Protein AF-W2VXA1-F1 (afdb_monomer_lite)

Foldseek 3Di:
DWDDDPNDTPDDDDDDDDDDPDDDDPVPDDDDPDDDDPDDPVVVVVVQVLAQECALPQALVSVLVSLLVSCVVCVPDQEHEEEHDFLVRHDVVSDDDELVSVCVRDVPGWYWYAYNVNPDIHIHPVVCVVVVPDPPDDDDD

Radius of gyration: 25.03 Å; chains: 1; bounding box: 56×33×70 Å

Organism: NCBI:txid1317063

InterPro domains:
  IPR011059 Metal-dependent hydrolase, composite domain superfamily [G3DSA:2.30.40.10] (7-33)
  IPR011059 Metal-dependent hydrolase, composite domain superfamily [SSF51338] (7-51)
  IPR013108 Amidohydrolase 3 [PF07969] (22-138)

pLDDT: mean 92.78, std 8.61, range [42.22, 98.75]

Secondary structure (DSSP, 8-state):
-EEEETTEEEEESSSPPPP-S-----TTPPP-PPP--SS--HHHHHHHTTSEE-TT--SHHHHHHHHHHHHHH-TT-SSEEEEEE-HHHH-TT-PPP-HHHHHTT-SSS-EEEEETTSS-EEE-HHHHHHHT--TTPPPP-

Sequence (141 aa):
MTTLLEGLIVSVGSGASPPADETEDLHGALVLPGLHDSHIHVAMLGESAEWLDLSGCTSYEEFAERLKKYDAQYPDKAWVVGIGWAQDELSSDARYPSRHDIDAVIRDRPVILHRACWHIAVVNTKALEIAGVDVNAKNHD

Structure (mmCIF, N/CA/C/O backbone):
data_AF-W2VXA1-F1
#
_entry.id   AF-W2VXA1-F1
#
loop_
_atom_site.group_PDB
_atom_site.id
_atom_site.type_symbol
_atom_site.label_atom_id
_atom_site.label_alt_id
_atom_site.label_comp_id
_atom_site.label_asym_id
_atom_site.label_entity_id
_atom_site.label_seq_id
_atom_site.pdbx_PDB_ins_code
_atom_site.Cartn_x
_atom_site.Cartn_y
_atom_site.Cartn_z
_atom_site.occupancy
_atom_site.B_iso_or_equiv
_atom_site.auth_seq_id
_atom_site.auth_comp_id
_atom_site.auth_asym_id
_atom_site.auth_atom_id
_atom_site.pdbx_PDB_model_num
ATOM 1 N N . MET A 1 1 ? -22.609 8.352 34.287 1.00 83.44 1 MET A N 1
ATOM 2 C CA . MET A 1 1 ? -23.246 7.076 33.914 1.00 83.44 1 MET A CA 1
ATOM 3 C C . MET A 1 1 ? -23.900 7.290 32.555 1.00 83.44 1 MET A C 1
ATOM 5 O O . MET A 1 1 ? -24.518 8.337 32.371 1.00 83.44 1 MET A O 1
ATOM 9 N N . THR A 1 2 ? -23.694 6.375 31.609 1.00 90.06 2 THR A N 1
ATOM 10 C CA . THR A 1 2 ? -24.262 6.423 30.253 1.00 90.06 2 THR A CA 1
ATOM 11 C C . THR A 1 2 ? -24.978 5.103 29.994 1.00 90.06 2 THR A C 1
ATOM 13 O O . THR A 1 2 ? -24.398 4.052 30.242 1.00 90.06 2 THR A O 1
ATOM 16 N N . THR A 1 3 ? -26.218 5.148 29.508 1.00 92.12 3 THR A N 1
ATOM 17 C CA . THR A 1 3 ? -26.996 3.944 29.165 1.00 92.12 3 THR A CA 1
ATOM 18 C C . THR A 1 3 ? -27.187 3.858 27.663 1.00 92.12 3 THR A C 1
ATOM 20 O O . THR A 1 3 ? -27.528 4.858 27.023 1.00 92.12 3 THR A O 1
ATOM 23 N N . LEU A 1 4 ? -26.998 2.657 27.125 1.00 92.38 4 LEU A N 1
ATOM 24 C CA . LEU A 1 4 ? -27.164 2.343 25.715 1.00 92.38 4 LEU A CA 1
ATOM 25 C C . LEU A 1 4 ? -28.359 1.407 25.528 1.00 92.38 4 LEU A C 1
ATOM 27 O O . LEU A 1 4 ? -28.558 0.493 26.324 1.00 92.38 4 LEU A O 1
ATOM 31 N N . LEU A 1 5 ? -29.128 1.623 24.466 1.00 93.38 5 LEU A N 1
ATOM 32 C CA . LEU A 1 5 ? -30.157 0.702 23.993 1.00 93.38 5 LEU A CA 1
ATOM 33 C C . LEU A 1 5 ? -30.076 0.653 22.469 1.00 93.38 5 LEU A C 1
ATOM 35 O O . LEU A 1 5 ? -30.146 1.696 21.824 1.00 93.38 5 LEU A O 1
ATOM 39 N N . GLU A 1 6 ? -29.872 -0.539 21.904 1.00 93.44 6 GLU A N 1
ATOM 40 C CA . GLU A 1 6 ? -29.778 -0.751 20.447 1.00 93.44 6 GLU A CA 1
ATOM 41 C C . GLU A 1 6 ? -28.766 0.184 19.747 1.00 93.44 6 GLU 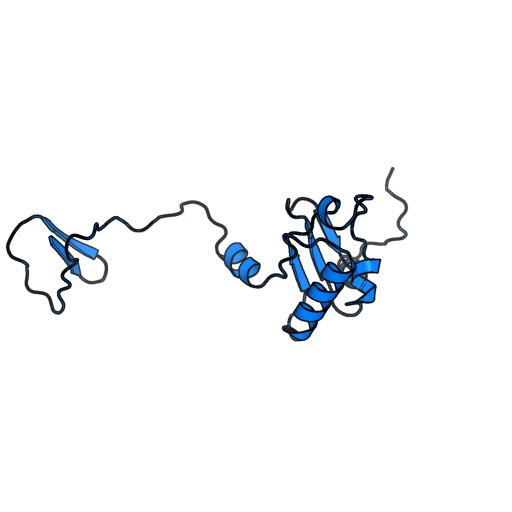A C 1
ATOM 43 O O . GLU A 1 6 ? -29.001 0.703 18.659 1.00 93.44 6 GLU A O 1
ATOM 48 N N . GLY A 1 7 ? -27.621 0.429 20.393 1.00 93.25 7 GLY A N 1
ATOM 49 C CA . GLY A 1 7 ? -26.564 1.303 19.867 1.00 93.25 7 GLY A CA 1
ATOM 50 C C . GLY A 1 7 ? -26.823 2.806 20.026 1.00 93.25 7 GLY A C 1
ATOM 51 O O . GLY A 1 7 ? -25.994 3.610 19.604 1.00 93.25 7 GLY A O 1
ATOM 52 N N . LEU A 1 8 ? -27.928 3.207 20.659 1.00 94.44 8 LEU A N 1
ATOM 53 C CA . LEU A 1 8 ? -28.262 4.602 20.935 1.00 94.44 8 LEU A CA 1
ATOM 54 C C . LEU A 1 8 ? -28.037 4.949 22.404 1.00 94.44 8 LEU A C 1
ATOM 56 O O . LEU A 1 8 ? -28.351 4.167 23.299 1.00 94.44 8 LEU A O 1
ATOM 60 N N . ILE A 1 9 ? -27.548 6.161 22.661 1.00 93.00 9 ILE A N 1
ATOM 61 C CA . ILE A 1 9 ? -27.483 6.713 24.016 1.00 93.00 9 ILE A CA 1
ATOM 62 C C . ILE A 1 9 ? -28.893 7.135 24.435 1.00 93.00 9 ILE A C 1
ATOM 64 O O . ILE A 1 9 ? -29.468 8.047 23.843 1.00 93.00 9 ILE A O 1
ATOM 68 N N . VAL A 1 10 ? -29.429 6.500 25.478 1.00 92.38 10 VAL A N 1
ATOM 69 C CA . VAL A 1 10 ? -30.772 6.796 26.017 1.00 92.38 10 VAL A CA 1
ATOM 70 C C . VAL A 1 10 ? -30.741 7.574 27.331 1.00 92.38 10 VAL A C 1
ATOM 72 O O . VAL A 1 10 ? -31.753 8.135 27.744 1.00 92.38 10 VAL A O 1
ATOM 75 N N . SER A 1 11 ? -29.586 7.635 27.996 1.00 90.44 11 SER A N 1
ATOM 76 C CA . SER A 1 11 ? -29.399 8.394 29.234 1.00 90.44 11 SER A CA 1
ATOM 77 C C . SER A 1 11 ? -27.937 8.794 29.420 1.00 90.44 11 SER A C 1
ATOM 79 O O . SER A 1 11 ? -27.035 8.004 29.133 1.00 90.44 11 SER A O 1
ATOM 81 N N . VAL A 1 12 ? -27.714 10.009 29.932 1.00 91.81 12 VAL A N 1
ATOM 82 C CA . VAL A 1 12 ? -26.408 10.534 30.354 1.00 91.81 12 VAL A CA 1
ATOM 83 C C . VAL A 1 12 ? -26.601 11.333 31.638 1.00 91.81 12 VAL A C 1
ATOM 85 O O . VAL A 1 12 ? -27.433 12.237 31.685 1.00 91.81 12 VAL A O 1
ATOM 88 N N . GLY A 1 13 ? -25.811 11.050 32.673 1.00 88.12 13 GLY A N 1
ATOM 89 C CA . GLY A 1 13 ? -25.806 11.883 33.876 1.00 88.12 13 GLY A CA 1
ATOM 90 C C . GLY A 1 13 ? -25.251 11.213 35.126 1.00 88.12 13 GLY A C 1
ATOM 91 O O . GLY A 1 13 ? -24.618 10.152 35.078 1.00 88.12 13 GLY A O 1
ATOM 92 N N . SER A 1 14 ? -25.478 11.871 36.258 1.00 81.00 14 SER A N 1
ATOM 93 C CA . SER A 1 14 ? -25.255 11.348 37.604 1.00 81.00 14 SER A CA 1
ATOM 94 C C . SER A 1 14 ? -26.590 10.889 38.202 1.00 81.00 14 SER A C 1
ATOM 96 O O . SER A 1 14 ? -27.607 11.560 38.045 1.00 81.00 14 SER A O 1
ATOM 98 N N . GLY A 1 15 ? -26.609 9.736 38.874 1.00 76.12 15 GLY A N 1
ATOM 99 C CA . GLY A 1 15 ? -27.825 9.195 39.488 1.00 76.12 15 GLY A CA 1
ATOM 100 C C . GLY A 1 15 ? -27.868 7.671 39.506 1.00 76.12 15 GLY A C 1
ATOM 101 O O . GLY A 1 15 ? -26.922 7.011 39.076 1.00 76.12 15 GLY A O 1
ATOM 102 N N . ALA A 1 16 ? -28.971 7.127 40.024 1.00 73.31 16 ALA A N 1
ATOM 103 C CA . ALA A 1 16 ? -29.238 5.695 39.990 1.00 73.31 16 ALA A CA 1
ATOM 104 C C . ALA A 1 16 ? -29.409 5.222 38.543 1.00 73.31 16 ALA A C 1
ATOM 106 O O . ALA A 1 16 ? -30.082 5.867 37.736 1.00 73.31 16 ALA A O 1
ATOM 107 N N . SER A 1 17 ? -28.792 4.089 38.236 1.00 71.19 17 SER A N 1
ATOM 108 C CA . SER A 1 17 ? -28.844 3.491 36.915 1.00 71.19 17 SER A CA 1
ATOM 109 C C . SER A 1 17 ? -30.245 2.977 36.585 1.00 71.19 17 SER A C 1
ATOM 111 O O . SER A 1 17 ? -30.812 2.264 37.417 1.00 71.19 17 SER A O 1
ATOM 113 N N . PRO A 1 18 ? -30.816 3.271 35.398 1.00 79.00 18 PRO A N 1
ATOM 114 C CA . PRO A 1 18 ? -31.917 2.461 34.891 1.00 79.00 18 PRO A CA 1
ATOM 115 C C . 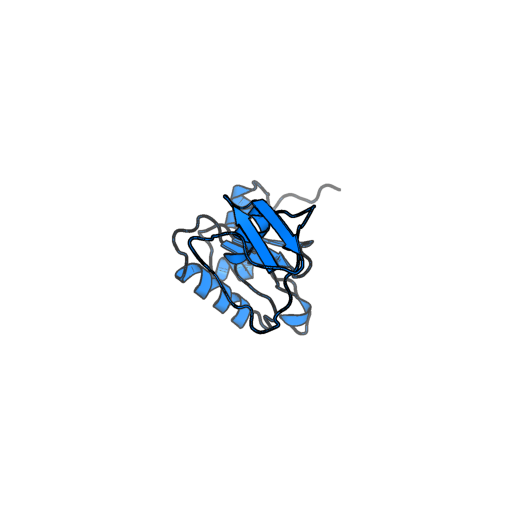PRO A 1 18 ? -31.499 0.979 34.838 1.00 79.00 18 PRO A C 1
ATOM 117 O O . PRO A 1 18 ? -30.305 0.694 34.699 1.00 79.00 18 PRO A O 1
ATOM 120 N N . PRO A 1 19 ? -32.453 0.036 34.955 1.00 83.50 19 PRO A N 1
ATOM 121 C CA . PRO A 1 19 ? -32.169 -1.383 34.785 1.00 83.50 19 PRO A CA 1
ATOM 122 C C . PRO A 1 19 ? -31.490 -1.633 33.438 1.00 83.50 19 PRO A C 1
ATOM 124 O O . PRO A 1 19 ? -31.925 -1.097 32.419 1.00 83.50 19 PRO A O 1
ATOM 127 N N . ALA A 1 20 ? -30.439 -2.442 33.449 1.00 89.25 20 ALA A N 1
ATOM 128 C CA . ALA A 1 20 ? -29.710 -2.852 32.262 1.00 89.25 20 ALA A CA 1
ATOM 129 C C . ALA A 1 20 ? -29.419 -4.350 32.357 1.00 89.25 20 ALA A C 1
ATOM 131 O O . ALA A 1 20 ? -29.189 -4.862 33.456 1.00 89.25 20 ALA A O 1
ATOM 132 N N . ASP A 1 21 ? -29.431 -5.035 31.216 1.00 95.00 21 ASP A N 1
ATOM 133 C CA . ASP A 1 21 ? -29.054 -6.450 31.136 1.00 95.00 21 ASP A CA 1
ATOM 134 C C . ASP A 1 21 ? -27.564 -6.645 31.453 1.00 95.00 21 ASP A C 1
ATOM 136 O O . ASP A 1 21 ? -27.168 -7.644 32.053 1.00 95.00 21 ASP A O 1
ATOM 140 N N . GLU A 1 22 ? -26.746 -5.646 31.106 1.00 94.44 22 GLU A N 1
ATOM 141 C CA . GLU A 1 22 ? -25.302 -5.628 31.316 1.00 94.44 22 GLU A CA 1
ATOM 142 C C . GLU A 1 22 ? -24.854 -4.299 31.939 1.00 94.44 22 GLU A C 1
ATOM 144 O O . GLU A 1 22 ? -25.447 -3.239 31.727 1.00 94.44 22 GLU A O 1
ATOM 149 N N . THR A 1 23 ? -23.804 -4.345 32.758 1.00 93.12 23 THR A N 1
ATOM 150 C CA . THR A 1 23 ? -23.201 -3.161 33.380 1.00 93.12 23 THR A CA 1
ATOM 151 C C . THR A 1 23 ? -21.690 -3.320 33.407 1.00 93.12 23 THR A C 1
ATOM 153 O O . THR A 1 23 ? -21.182 -4.339 33.869 1.00 93.12 23 THR A O 1
ATOM 156 N N . GLU A 1 24 ? -20.983 -2.283 32.963 1.00 93.44 24 GLU A N 1
ATOM 157 C CA . GLU A 1 24 ? -19.524 -2.229 32.937 1.00 93.44 24 GLU A CA 1
ATOM 158 C C . GLU A 1 24 ? -19.030 -1.057 33.802 1.00 93.44 24 GLU A C 1
ATOM 160 O O . GLU A 1 24 ? -19.430 0.093 33.598 1.00 93.44 24 GLU A O 1
ATOM 165 N N . ASP A 1 25 ? -18.183 -1.345 34.798 1.00 92.75 25 ASP A N 1
ATOM 166 C CA . ASP A 1 25 ? -17.478 -0.315 35.566 1.00 92.75 25 ASP A CA 1
ATOM 167 C C . ASP A 1 25 ? -16.206 0.083 34.817 1.00 92.75 25 ASP A C 1
ATOM 169 O O . ASP A 1 25 ? -15.270 -0.698 34.677 1.00 92.75 25 ASP A O 1
ATOM 173 N N . LEU A 1 26 ? -16.172 1.329 34.354 1.00 94.62 26 LEU A N 1
ATOM 174 C CA . LEU A 1 26 ? -15.053 1.865 33.587 1.00 94.62 26 LEU A CA 1
ATOM 175 C C . LEU A 1 26 ? -13.857 2.263 34.463 1.00 94.62 26 LEU A C 1
ATOM 177 O O . LEU A 1 26 ? -12.871 2.778 33.941 1.00 94.62 26 LEU A O 1
ATOM 181 N N . HIS A 1 27 ? -13.936 2.085 35.786 1.00 95.56 27 HIS A N 1
ATOM 182 C CA . HIS A 1 27 ? -12.843 2.323 36.735 1.00 95.56 27 HIS A CA 1
ATOM 183 C C . HIS A 1 27 ? -12.191 3.715 36.599 1.00 95.56 27 HIS A C 1
ATOM 185 O O . HIS A 1 27 ? -10.983 3.885 36.761 1.00 95.56 27 HIS A O 1
ATOM 191 N N . GLY A 1 28 ? -13.004 4.732 36.292 1.00 93.94 28 GLY A N 1
ATOM 192 C CA . GLY A 1 28 ? -12.552 6.114 36.099 1.00 93.94 28 GLY A CA 1
ATOM 193 C C . GLY A 1 28 ? -11.988 6.432 34.709 1.00 93.94 28 GLY A C 1
ATOM 194 O O . GLY A 1 28 ? -11.503 7.546 34.507 1.00 93.94 28 GLY A O 1
ATOM 195 N N . ALA A 1 29 ? -12.058 5.505 33.749 1.00 95.69 29 ALA A N 1
ATOM 196 C CA . ALA A 1 29 ? -11.692 5.765 32.362 1.00 95.69 29 ALA A CA 1
ATOM 197 C C . ALA A 1 29 ? -12.626 6.794 31.701 1.00 95.69 29 ALA A C 1
ATOM 199 O O . ALA A 1 29 ? -13.794 6.960 32.067 1.00 95.69 29 ALA A O 1
ATOM 200 N N . LEU A 1 30 ? -12.088 7.494 30.702 1.00 94.69 30 LEU A N 1
ATOM 201 C CA . LEU A 1 30 ? -12.813 8.507 29.946 1.00 94.69 30 LEU A CA 1
ATOM 202 C C . LEU A 1 30 ? -13.603 7.863 28.802 1.00 94.69 30 LEU A C 1
ATOM 204 O O . LEU A 1 30 ? -13.049 7.095 28.019 1.00 94.69 30 LEU A O 1
ATOM 208 N N . VAL A 1 31 ? -14.871 8.252 28.662 1.00 93.12 31 VAL A N 1
ATOM 209 C CA . VAL A 1 31 ? -15.704 7.920 27.499 1.00 93.12 31 VAL A CA 1
ATOM 210 C C . VAL A 1 31 ? -15.798 9.140 26.597 1.00 93.12 31 VAL A C 1
ATOM 212 O O . VAL A 1 31 ? -16.188 10.219 27.044 1.00 93.12 31 VAL A O 1
ATOM 215 N N . LEU A 1 32 ? -15.460 8.958 25.324 1.00 95.44 32 LEU A N 1
ATOM 216 C CA . LEU A 1 32 ? -15.547 9.974 24.280 1.00 95.44 32 LEU A CA 1
ATOM 217 C C . LEU A 1 32 ? -16.407 9.452 23.121 1.00 95.44 32 LEU A C 1
ATOM 219 O O . LEU A 1 32 ? -16.497 8.236 22.938 1.00 95.44 32 LEU A O 1
ATOM 223 N N . PRO A 1 33 ? -17.016 10.339 22.313 1.00 94.56 33 PRO A N 1
ATOM 224 C CA . PRO A 1 33 ? -17.555 9.941 21.019 1.00 94.56 33 PRO A CA 1
ATOM 225 C C . PRO A 1 33 ? -16.483 9.234 20.182 1.00 94.56 33 PRO A C 1
ATOM 227 O O . PRO A 1 33 ? -15.311 9.618 20.219 1.00 94.56 33 PRO A O 1
ATOM 230 N N . GLY A 1 34 ? -16.890 8.220 19.416 1.00 94.94 34 GLY A N 1
ATOM 231 C CA . GLY A 1 34 ? -16.003 7.578 18.449 1.00 94.94 34 GLY A CA 1
ATOM 232 C C . GLY A 1 34 ? -15.458 8.590 17.437 1.00 94.94 34 GLY A C 1
ATOM 233 O O . GLY A 1 34 ? -16.096 9.606 17.149 1.00 94.94 34 GLY A O 1
ATOM 234 N N . LEU A 1 35 ? -14.271 8.319 16.895 1.00 95.88 35 LEU A N 1
ATOM 235 C CA . LEU A 1 35 ? -13.709 9.144 15.827 1.00 95.88 35 LEU A CA 1
ATOM 236 C C . LEU A 1 35 ? -14.597 9.057 14.580 1.00 95.88 35 LEU A C 1
ATOM 238 O O . LEU A 1 35 ? -15.045 7.975 14.204 1.00 95.88 35 LEU A O 1
ATOM 242 N N . HIS A 1 36 ? -14.825 10.201 13.938 1.00 96.12 36 HIS A N 1
ATOM 243 C CA . HIS A 1 36 ? -15.606 10.297 12.710 1.00 96.12 36 HIS A CA 1
ATOM 244 C C . HIS A 1 36 ? -14.775 10.983 11.627 1.00 96.12 36 HIS A C 1
ATOM 246 O O . HIS A 1 36 ? -14.579 12.200 11.659 1.00 96.12 36 HIS A O 1
ATOM 252 N N . ASP A 1 37 ? -14.292 10.189 10.675 1.00 96.38 37 ASP A N 1
ATOM 253 C CA . ASP A 1 37 ? -13.595 10.683 9.494 1.00 96.38 37 ASP A CA 1
ATOM 254 C C . ASP A 1 37 ? -14.619 11.042 8.407 1.00 96.38 37 ASP A C 1
ATOM 256 O O . ASP A 1 37 ? -15.359 10.184 7.923 1.00 96.38 37 ASP A O 1
ATOM 260 N N . SER A 1 38 ? -14.699 12.327 8.054 1.00 96.69 38 SER A N 1
ATOM 261 C CA . SER A 1 38 ? -15.640 12.825 7.048 1.00 96.69 38 SER A CA 1
ATOM 262 C C . SER A 1 38 ? -15.137 12.687 5.608 1.00 96.69 38 SER A C 1
ATOM 264 O O . SER A 1 38 ? -15.917 12.925 4.684 1.00 96.69 38 SER A O 1
ATOM 266 N N . HIS A 1 39 ? -13.867 12.326 5.393 1.00 97.31 39 HIS A N 1
ATOM 267 C CA . HIS A 1 39 ? -13.294 12.157 4.064 1.00 97.31 39 HIS A CA 1
ATOM 268 C C . HIS A 1 39 ? -12.168 11.122 4.075 1.00 97.31 39 HIS A C 1
ATOM 270 O O . HIS A 1 39 ? -11.007 11.433 4.333 1.00 97.31 39 HIS A O 1
ATOM 276 N N . ILE A 1 40 ? -12.505 9.904 3.659 1.00 95.50 40 ILE A N 1
ATOM 277 C CA . ILE A 1 40 ? -11.549 8.807 3.557 1.00 95.50 40 ILE A CA 1
ATOM 278 C C . ILE A 1 40 ? -11.852 7.914 2.354 1.00 95.50 40 ILE A C 1
ATOM 280 O O . ILE A 1 40 ? -13.004 7.677 1.987 1.00 95.50 40 ILE A O 1
ATOM 284 N N . HIS A 1 41 ? -10.797 7.363 1.761 1.00 95.31 41 HIS A N 1
ATOM 285 C CA . HIS A 1 41 ? -10.886 6.324 0.740 1.00 95.31 41 HIS A CA 1
ATOM 286 C C . HIS A 1 41 ? -10.762 4.940 1.394 1.00 95.31 41 HIS A C 1
ATOM 288 O O . HIS A 1 41 ? -9.713 4.307 1.317 1.00 95.31 41 HIS A O 1
ATOM 294 N N . VAL A 1 42 ? -11.824 4.464 2.058 1.00 95.12 42 VAL A N 1
ATOM 295 C CA . VAL A 1 42 ? -11.785 3.215 2.857 1.00 95.12 42 VAL A CA 1
ATOM 296 C C . VAL A 1 42 ? -11.353 2.000 2.032 1.00 95.12 42 VAL A C 1
ATOM 298 O O . VAL A 1 42 ? -10.540 1.208 2.498 1.00 95.12 42 VAL A O 1
ATOM 301 N N . ALA A 1 43 ? -11.854 1.867 0.799 1.00 95.19 43 ALA A N 1
ATOM 302 C CA . ALA A 1 43 ? -11.476 0.763 -0.085 1.00 95.19 43 ALA A CA 1
ATOM 303 C C . ALA A 1 43 ? -9.972 0.781 -0.400 1.00 95.19 43 ALA A C 1
ATOM 305 O O . ALA A 1 43 ? -9.301 -0.230 -0.231 1.00 95.19 43 ALA A O 1
ATOM 306 N N . MET A 1 44 ? -9.430 1.951 -0.755 1.00 91.88 44 MET A N 1
ATOM 307 C CA . MET A 1 44 ? -8.004 2.116 -1.048 1.00 91.88 44 MET A CA 1
ATOM 308 C C . MET A 1 44 ? -7.133 1.863 0.189 1.00 91.88 44 MET A C 1
ATOM 310 O O . MET A 1 44 ? -6.078 1.247 0.079 1.00 91.88 44 MET A O 1
ATOM 314 N N . LEU A 1 45 ? -7.578 2.299 1.374 1.00 92.88 45 LEU A N 1
ATOM 315 C CA . LEU A 1 45 ? -6.890 1.995 2.629 1.00 92.88 45 LEU A CA 1
ATOM 316 C C . LEU A 1 45 ? -6.842 0.480 2.874 1.00 92.88 45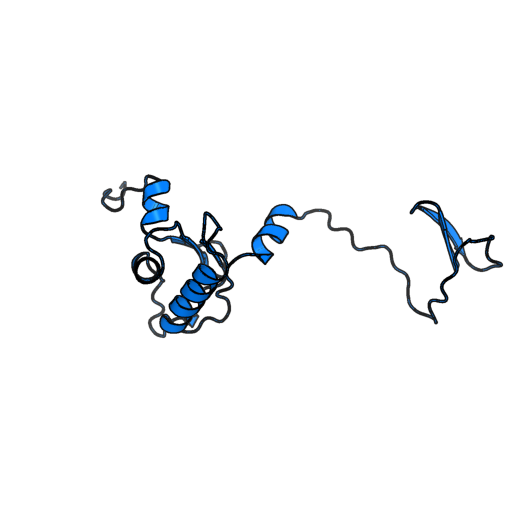 LEU A C 1
ATOM 318 O O . LEU A 1 45 ? -5.777 -0.047 3.190 1.00 92.88 45 LEU A O 1
ATOM 322 N N . GLY A 1 46 ? -7.965 -0.216 2.676 1.00 94.62 46 GLY A N 1
ATOM 323 C CA . GLY A 1 46 ? -8.034 -1.673 2.786 1.00 94.62 46 GLY A CA 1
ATOM 324 C C . GLY A 1 46 ? -7.104 -2.375 1.798 1.00 94.62 46 GLY A C 1
ATOM 325 O O . GLY A 1 46 ? -6.323 -3.231 2.201 1.00 94.62 46 GLY A O 1
ATOM 326 N N . GLU A 1 47 ? -7.121 -1.965 0.529 1.00 92.25 47 GLU A N 1
ATOM 327 C CA . GLU A 1 47 ? -6.226 -2.502 -0.501 1.00 92.25 47 GLU A CA 1
ATOM 328 C C . GLU A 1 47 ? -4.750 -2.285 -0.147 1.00 92.25 47 GLU A C 1
ATOM 330 O O . GLU A 1 47 ? -3.954 -3.216 -0.267 1.00 92.25 47 GLU A O 1
ATOM 335 N N . SER A 1 48 ? -4.388 -1.092 0.345 1.00 92.31 48 SER A N 1
ATOM 336 C CA . SER A 1 48 ? -3.001 -0.759 0.691 1.00 92.31 48 SER A CA 1
ATOM 337 C C . SER A 1 48 ? -2.408 -1.635 1.789 1.00 92.31 48 SER A C 1
ATOM 339 O O . SER A 1 48 ? -1.202 -1.877 1.787 1.00 92.31 48 SER A O 1
ATOM 341 N N . ALA A 1 49 ? -3.247 -2.170 2.682 1.00 92.19 49 ALA A N 1
ATOM 342 C CA . ALA A 1 49 ? -2.809 -3.091 3.725 1.00 92.19 49 ALA A CA 1
ATOM 343 C C . ALA A 1 49 ? -2.282 -4.417 3.154 1.00 92.19 49 ALA A C 1
ATOM 345 O O . ALA A 1 49 ? -1.551 -5.136 3.835 1.00 92.19 49 ALA A O 1
ATOM 346 N N . GLU A 1 50 ? -2.637 -4.744 1.910 1.00 93.56 50 GLU A N 1
ATOM 347 C CA . GLU A 1 50 ? -2.170 -5.945 1.236 1.00 93.56 50 GLU A CA 1
ATOM 348 C C . GLU A 1 50 ? -1.066 -5.691 0.206 1.00 93.56 50 GLU A C 1
ATOM 350 O O . GLU A 1 50 ? -0.678 -6.632 -0.488 1.00 93.56 50 GLU A O 1
ATOM 355 N N . TRP A 1 51 ? -0.606 -4.450 0.035 1.00 96.69 51 TRP A N 1
ATOM 356 C CA . TRP A 1 51 ? 0.431 -4.121 -0.940 1.00 96.69 51 TRP A CA 1
ATOM 357 C C . TRP A 1 51 ? 1.828 -4.460 -0.420 1.00 96.69 51 TRP A C 1
ATOM 359 O O . TRP A 1 51 ? 2.085 -4.529 0.781 1.00 96.69 51 TRP A O 1
ATOM 369 N N . LEU A 1 52 ? 2.762 -4.654 -1.348 1.00 98.19 52 LEU A N 1
ATOM 370 C CA . LEU A 1 52 ? 4.173 -4.821 -1.031 1.00 98.19 52 LEU A CA 1
ATOM 371 C C . LEU A 1 52 ? 4.765 -3.514 -0.482 1.00 98.19 52 LEU A C 1
ATOM 373 O O . LEU A 1 52 ? 4.862 -2.530 -1.213 1.00 98.19 52 LEU A O 1
ATOM 377 N N . ASP A 1 53 ? 5.221 -3.531 0.771 1.00 97.56 53 ASP A N 1
ATOM 378 C CA . ASP A 1 53 ? 5.909 -2.399 1.396 1.00 97.56 53 ASP A CA 1
ATOM 379 C C . ASP A 1 53 ? 7.424 -2.400 1.103 1.00 97.56 53 ASP A C 1
ATOM 381 O O . ASP A 1 53 ? 8.192 -3.279 1.516 1.00 97.56 53 ASP A O 1
ATOM 385 N N . LEU A 1 54 ? 7.857 -1.375 0.379 1.00 98.12 54 LEU A N 1
ATOM 386 C CA . LEU A 1 54 ? 9.240 -1.089 0.004 1.00 98.12 54 LEU A CA 1
ATOM 387 C C . LEU A 1 54 ? 9.822 0.089 0.797 1.00 98.12 54 LEU A C 1
ATOM 389 O O . LEU A 1 54 ? 10.925 0.534 0.488 1.00 98.12 54 LEU A O 1
ATOM 393 N N . SER A 1 55 ? 9.109 0.590 1.809 1.00 96.88 55 SER A N 1
ATOM 394 C CA . SER A 1 55 ? 9.601 1.650 2.690 1.00 96.88 55 SER A CA 1
ATOM 395 C C . SER A 1 55 ? 10.865 1.193 3.422 1.00 96.88 55 SER A C 1
ATOM 397 O O . SER A 1 55 ? 10.959 0.046 3.887 1.00 96.88 55 SER A O 1
ATOM 399 N N . GLY A 1 56 ? 11.857 2.084 3.498 1.00 95.50 56 GLY A N 1
ATOM 400 C CA . GLY A 1 56 ? 13.151 1.803 4.119 1.00 95.50 56 GLY A CA 1
ATOM 401 C C . GLY A 1 56 ? 13.969 0.733 3.395 1.00 95.50 56 GLY A C 1
ATOM 402 O O . GLY A 1 56 ? 14.803 0.089 4.025 1.00 95.50 56 GLY A O 1
ATOM 403 N N . CYS A 1 57 ? 13.692 0.472 2.115 1.00 95.62 57 CYS A N 1
ATOM 404 C CA . CYS A 1 57 ? 14.506 -0.415 1.296 1.00 95.62 57 CYS A CA 1
ATOM 405 C C . CYS A 1 57 ? 15.773 0.321 0.844 1.00 95.62 57 CYS A C 1
ATOM 407 O O . CYS A 1 57 ? 15.693 1.390 0.242 1.00 95.62 57 CYS A O 1
ATOM 409 N N . THR A 1 58 ? 16.937 -0.265 1.128 1.00 95.06 58 THR A N 1
ATOM 410 C CA . THR A 1 58 ? 18.237 0.429 1.037 1.00 95.06 58 THR A CA 1
ATOM 411 C C . THR A 1 58 ? 19.156 -0.079 -0.073 1.00 95.06 58 THR A C 1
ATOM 413 O O . THR A 1 58 ? 20.267 0.422 -0.246 1.00 95.06 58 THR A O 1
ATOM 416 N N . SER A 1 59 ? 18.726 -1.094 -0.823 1.00 95.88 59 SER A N 1
ATOM 417 C CA . SER A 1 59 ? 19.505 -1.653 -1.926 1.00 95.88 59 SER A CA 1
ATOM 418 C C . SER A 1 59 ? 18.633 -2.327 -2.980 1.00 95.88 59 SER A C 1
ATOM 420 O O . SER A 1 59 ? 17.498 -2.736 -2.718 1.00 95.88 59 SER A O 1
ATOM 422 N N . TYR A 1 60 ? 19.178 -2.486 -4.186 1.00 95.94 60 TYR A N 1
ATOM 423 C CA . TYR A 1 60 ? 18.515 -3.225 -5.263 1.00 95.94 60 TYR A CA 1
ATOM 424 C C . TYR A 1 60 ? 18.411 -4.726 -4.968 1.00 95.94 60 TYR A C 1
ATOM 426 O O . TYR A 1 60 ? 17.460 -5.378 -5.402 1.00 95.94 60 TYR A O 1
ATOM 434 N N . GLU A 1 61 ? 19.349 -5.275 -4.199 1.00 96.06 61 GLU A N 1
ATOM 435 C CA . GLU A 1 61 ? 19.301 -6.655 -3.725 1.00 96.06 61 GLU A CA 1
ATOM 436 C C . GLU A 1 61 ? 18.126 -6.863 -2.763 1.00 96.06 61 GLU A C 1
ATOM 438 O O . GLU A 1 61 ? 17.351 -7.805 -2.936 1.00 96.06 61 GLU A O 1
ATOM 443 N N . GLU A 1 62 ? 17.948 -5.959 -1.794 1.00 97.38 62 GLU A N 1
ATOM 444 C CA . GLU A 1 62 ? 16.821 -6.000 -0.859 1.00 97.38 62 GLU A CA 1
ATOM 445 C C . GLU A 1 62 ? 15.491 -5.786 -1.591 1.00 97.38 62 GLU A C 1
ATOM 447 O O . GLU A 1 62 ? 14.513 -6.491 -1.335 1.00 97.38 62 GLU A O 1
ATOM 452 N N . PHE A 1 63 ? 15.459 -4.857 -2.548 1.00 97.62 63 PHE A N 1
ATOM 453 C CA . PHE A 1 63 ? 14.297 -4.612 -3.397 1.00 97.62 63 PHE A CA 1
ATOM 454 C C . PHE A 1 63 ? 13.862 -5.897 -4.115 1.00 97.62 63 PHE A C 1
ATOM 456 O O . PHE A 1 63 ? 12.694 -6.290 -4.050 1.00 97.62 63 PHE A O 1
ATOM 463 N N . ALA A 1 64 ? 14.810 -6.596 -4.748 1.00 97.81 64 ALA A N 1
ATOM 464 C CA . ALA A 1 64 ? 14.556 -7.857 -5.436 1.00 97.81 64 ALA A CA 1
ATOM 465 C C . ALA A 1 64 ? 14.114 -8.971 -4.472 1.00 97.81 64 ALA A C 1
ATOM 467 O O . ALA A 1 64 ? 13.208 -9.745 -4.794 1.00 97.81 64 ALA A O 1
ATOM 468 N N . GLU A 1 65 ? 14.712 -9.047 -3.280 1.00 98.31 65 GLU A N 1
ATOM 469 C CA . GLU A 1 65 ? 14.335 -10.019 -2.252 1.00 98.31 65 GLU A CA 1
ATOM 470 C C . GLU A 1 65 ? 12.896 -9.806 -1.769 1.00 98.31 65 GLU A C 1
ATOM 472 O O . GLU A 1 65 ? 12.111 -10.760 -1.731 1.00 98.31 65 GLU A O 1
ATOM 477 N N . ARG A 1 66 ? 12.517 -8.560 -1.454 1.00 98.50 66 ARG A N 1
ATOM 478 C CA . ARG A 1 66 ? 11.156 -8.212 -1.022 1.00 98.50 66 ARG A CA 1
ATOM 479 C C . ARG A 1 66 ? 10.131 -8.522 -2.114 1.00 98.50 66 ARG A C 1
ATOM 481 O O . ARG A 1 66 ? 9.104 -9.131 -1.810 1.00 98.50 66 ARG A O 1
ATOM 488 N N . LEU A 1 67 ? 10.432 -8.197 -3.376 1.00 98.19 67 LEU A N 1
ATOM 489 C CA . LEU A 1 67 ? 9.594 -8.570 -4.523 1.00 98.19 67 LEU A CA 1
ATOM 490 C C . LEU A 1 67 ? 9.397 -10.085 -4.606 1.00 98.19 67 LEU A C 1
ATOM 492 O O . LEU A 1 67 ? 8.263 -10.555 -4.661 1.00 98.19 67 LEU A O 1
ATOM 496 N N . LYS A 1 68 ? 10.489 -10.855 -4.577 1.00 98.00 68 LYS A N 1
ATOM 497 C CA . LYS A 1 68 ? 10.450 -12.319 -4.675 1.00 98.00 68 LYS A CA 1
ATOM 498 C C . LYS A 1 68 ? 9.661 -12.948 -3.528 1.00 98.00 68 LYS A C 1
ATOM 500 O O . LYS A 1 68 ? 8.898 -13.889 -3.736 1.00 98.00 68 LYS A O 1
ATOM 505 N N . LYS A 1 69 ? 9.848 -12.436 -2.310 1.00 98.25 69 LYS A N 1
ATOM 506 C CA . LYS A 1 69 ? 9.140 -12.910 -1.119 1.00 98.25 69 LYS A CA 1
ATOM 507 C C . LYS A 1 69 ? 7.641 -12.650 -1.228 1.00 98.25 69 LYS A C 1
ATOM 509 O O . LYS A 1 69 ? 6.859 -13.558 -0.963 1.00 98.25 69 LYS A O 1
ATOM 514 N N . TYR A 1 70 ? 7.249 -11.447 -1.642 1.00 98.12 70 TYR A N 1
ATOM 515 C CA . TYR A 1 70 ? 5.843 -11.112 -1.860 1.00 98.12 70 TYR A CA 1
ATOM 516 C C . TYR A 1 70 ? 5.230 -11.969 -2.972 1.00 98.12 70 TYR A C 1
ATOM 518 O O . TYR A 1 70 ? 4.121 -12.479 -2.818 1.00 98.12 70 TYR A O 1
ATOM 526 N N . ASP A 1 71 ? 5.974 -12.183 -4.061 1.00 97.12 71 ASP A N 1
ATOM 527 C CA . ASP A 1 71 ? 5.528 -12.992 -5.192 1.00 97.12 71 ASP A CA 1
ATOM 528 C C . ASP A 1 71 ? 5.170 -14.419 -4.766 1.00 97.12 71 ASP A C 1
ATOM 530 O O . ASP A 1 71 ? 4.072 -14.897 -5.054 1.00 97.12 71 ASP A O 1
ATOM 534 N N . ALA A 1 72 ? 6.064 -15.037 -3.987 1.00 97.12 72 ALA A N 1
ATOM 535 C CA . ALA A 1 72 ? 5.896 -16.376 -3.438 1.00 97.12 72 ALA A CA 1
ATOM 536 C C . ALA A 1 72 ? 4.816 -16.465 -2.347 1.00 97.12 72 ALA A C 1
ATOM 538 O O . ALA A 1 72 ? 4.173 -17.503 -2.211 1.00 97.12 72 ALA A O 1
ATOM 539 N N . GLN A 1 73 ? 4.626 -15.406 -1.554 1.00 97.31 73 GLN A N 1
ATOM 540 C CA . GLN A 1 73 ? 3.613 -15.375 -0.497 1.00 97.31 73 GLN A CA 1
ATOM 541 C C . GLN A 1 73 ? 2.192 -15.269 -1.064 1.00 97.31 73 GLN A C 1
ATOM 543 O O . GLN A 1 73 ? 1.259 -15.819 -0.481 1.00 97.31 73 GLN A O 1
ATOM 548 N N . TYR A 1 74 ? 2.030 -14.590 -2.201 1.00 96.06 74 TYR A N 1
ATOM 549 C CA . TYR A 1 74 ? 0.730 -14.322 -2.810 1.00 96.06 74 TYR A CA 1
ATOM 550 C C . TYR A 1 74 ? 0.694 -14.748 -4.286 1.00 96.06 74 TYR A C 1
ATOM 552 O O . TYR A 1 74 ? 0.531 -13.892 -5.163 1.00 96.06 74 TYR A O 1
ATOM 560 N N . PRO A 1 75 ? 0.829 -16.050 -4.602 1.00 95.12 75 PRO A N 1
ATOM 561 C CA . PRO A 1 75 ? 0.915 -16.527 -5.985 1.00 95.12 75 PRO A CA 1
ATOM 562 C C . PRO A 1 75 ? -0.383 -16.306 -6.777 1.00 95.12 75 PRO A C 1
ATOM 564 O O . PRO A 1 75 ? -0.331 -16.069 -7.981 1.00 95.12 75 PRO A O 1
ATOM 567 N N . ASP A 1 76 ? -1.535 -16.298 -6.101 1.00 95.06 76 ASP A N 1
ATOM 568 C CA . ASP A 1 76 ? -2.854 -16.202 -6.743 1.00 95.06 76 ASP A CA 1
ATOM 569 C C . ASP A 1 76 ? -3.297 -14.760 -7.041 1.00 95.06 76 ASP A C 1
ATOM 571 O O . ASP A 1 76 ? -4.300 -14.537 -7.723 1.00 95.06 76 ASP A O 1
ATOM 575 N N . LYS A 1 77 ? -2.562 -13.749 -6.552 1.00 94.94 77 LYS A N 1
ATOM 576 C CA . LYS A 1 77 ? -2.865 -12.350 -6.879 1.00 94.94 77 LYS A CA 1
ATOM 577 C C . LYS A 1 77 ? -2.590 -12.090 -8.357 1.00 94.94 77 LYS A C 1
ATOM 579 O O . LYS A 1 77 ? -1.501 -12.370 -8.850 1.00 94.94 77 LYS A O 1
ATOM 584 N N . ALA A 1 78 ? -3.559 -11.499 -9.053 1.00 95.88 78 ALA A N 1
ATOM 585 C CA . ALA A 1 78 ? -3.426 -11.186 -10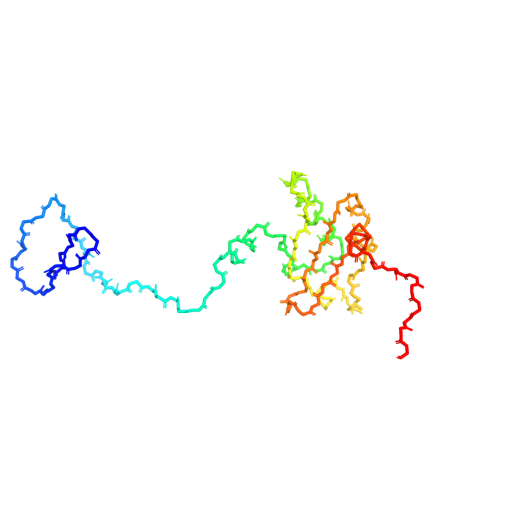.477 1.00 95.88 78 ALA A CA 1
ATOM 586 C C . ALA A 1 78 ? -2.352 -10.117 -10.756 1.00 95.88 78 ALA A C 1
ATOM 588 O O . ALA A 1 78 ? -1.702 -10.156 -11.799 1.00 95.88 78 ALA A O 1
ATOM 589 N N . TRP A 1 79 ? -2.163 -9.183 -9.820 1.00 97.69 79 TRP A N 1
ATOM 590 C CA . TRP A 1 79 ? -1.188 -8.096 -9.895 1.00 97.69 79 TRP A CA 1
ATOM 591 C C . TRP A 1 79 ? -0.332 -8.049 -8.635 1.00 97.69 79 TRP A C 1
ATOM 593 O O . TRP A 1 79 ? -0.824 -8.276 -7.526 1.00 97.69 79 TRP A O 1
ATOM 603 N N . VAL A 1 80 ? 0.937 -7.683 -8.805 1.00 98.31 80 VAL A N 1
ATOM 604 C CA . VAL A 1 80 ? 1.787 -7.244 -7.695 1.00 98.31 80 VAL A CA 1
ATOM 605 C C . VAL A 1 80 ? 1.715 -5.727 -7.630 1.00 98.31 80 VAL A C 1
ATOM 607 O O . VAL A 1 80 ? 2.185 -5.036 -8.534 1.00 98.31 80 VAL A O 1
ATOM 610 N N . VAL A 1 81 ? 1.109 -5.222 -6.560 1.00 98.19 81 VAL A N 1
ATOM 611 C CA . VAL A 1 81 ? 1.039 -3.793 -6.252 1.00 98.19 81 VAL A CA 1
ATOM 612 C C . VAL A 1 81 ? 1.931 -3.541 -5.049 1.00 98.19 81 VAL A C 1
ATOM 614 O O . VAL A 1 81 ? 1.858 -4.274 -4.062 1.00 98.19 81 VAL A O 1
ATOM 617 N N . GLY A 1 82 ? 2.791 -2.535 -5.142 1.00 97.88 82 GLY A N 1
ATOM 618 C CA . GLY A 1 82 ? 3.691 -2.157 -4.061 1.00 97.88 82 GLY A CA 1
ATOM 619 C C . GLY A 1 82 ? 3.882 -0.658 -3.955 1.00 97.88 82 GLY A C 1
ATOM 620 O O . GLY A 1 82 ? 3.543 0.095 -4.871 1.00 97.88 82 GLY A O 1
ATOM 621 N N . ILE A 1 83 ? 4.440 -0.226 -2.831 1.00 97.75 83 ILE A N 1
ATOM 622 C CA . ILE A 1 83 ? 4.685 1.179 -2.543 1.00 97.75 83 ILE A CA 1
ATOM 623 C C . ILE A 1 83 ? 5.884 1.379 -1.620 1.00 97.75 83 ILE A C 1
ATOM 625 O O . ILE A 1 83 ? 6.228 0.490 -0.856 1.00 97.75 83 ILE A O 1
ATOM 629 N N . GLY A 1 84 ? 6.501 2.559 -1.661 1.00 97.50 84 GLY A N 1
ATOM 630 C CA . GLY A 1 84 ? 7.396 3.023 -0.597 1.00 97.50 84 GLY A CA 1
ATOM 631 C C . GLY A 1 84 ? 8.857 3.130 -1.005 1.00 97.50 84 GLY A C 1
ATOM 632 O O . GLY A 1 84 ? 9.657 3.644 -0.235 1.00 97.50 84 GLY A O 1
ATOM 633 N N . TRP A 1 85 ? 9.218 2.716 -2.223 1.00 97.75 85 TRP A N 1
ATOM 634 C CA . TRP A 1 85 ? 10.603 2.827 -2.675 1.00 97.75 85 TRP A CA 1
ATOM 635 C C . TRP A 1 85 ? 11.020 4.294 -2.850 1.00 97.75 85 TRP A C 1
ATOM 637 O O . TRP A 1 85 ? 10.217 5.146 -3.248 1.00 97.75 85 TRP A O 1
ATOM 647 N N . ALA A 1 86 ? 12.298 4.573 -2.608 1.00 96.62 86 ALA A N 1
ATOM 648 C CA . ALA A 1 86 ? 12.925 5.869 -2.830 1.00 96.62 86 ALA A CA 1
ATOM 649 C C . ALA A 1 86 ? 14.326 5.655 -3.424 1.00 96.62 86 ALA A C 1
ATOM 651 O O . ALA A 1 86 ? 15.151 4.942 -2.864 1.00 96.62 86 ALA A O 1
ATOM 652 N N . GLN A 1 87 ? 14.597 6.236 -4.592 1.00 95.19 87 GLN A N 1
ATOM 653 C CA . GLN A 1 87 ? 15.848 6.029 -5.333 1.00 95.19 87 GLN A CA 1
ATOM 654 C C . GLN A 1 87 ? 17.098 6.464 -4.554 1.00 95.19 87 GLN A C 1
ATOM 656 O O . GLN A 1 87 ? 18.158 5.862 -4.704 1.00 95.19 87 GLN A O 1
ATOM 661 N N . ASP A 1 88 ? 16.952 7.498 -3.726 1.00 94.12 88 ASP A N 1
ATOM 662 C CA . ASP A 1 88 ? 17.972 8.055 -2.842 1.00 94.12 88 ASP A CA 1
ATOM 663 C C . ASP A 1 88 ? 18.283 7.154 -1.638 1.00 94.12 88 ASP A C 1
ATOM 665 O O . ASP A 1 88 ? 19.373 7.246 -1.079 1.00 94.12 88 ASP A O 1
ATOM 669 N N . GLU A 1 89 ? 17.368 6.247 -1.283 1.00 94.75 89 GLU A N 1
ATOM 670 C CA . GLU A 1 89 ? 17.603 5.204 -0.279 1.00 94.75 89 GLU A CA 1
ATOM 671 C C . GLU A 1 89 ? 18.202 3.940 -0.908 1.00 94.75 89 GLU A C 1
ATOM 673 O O . GLU A 1 89 ? 19.066 3.310 -0.307 1.00 94.75 89 GLU A O 1
ATOM 678 N N . LEU A 1 90 ? 17.788 3.591 -2.132 1.00 93.19 90 LEU A N 1
ATOM 679 C CA . LEU A 1 90 ? 18.197 2.355 -2.812 1.00 93.19 90 LEU A CA 1
ATOM 680 C C . LEU A 1 90 ? 19.661 2.334 -3.269 1.00 93.19 90 LEU A C 1
ATOM 682 O O . LEU A 1 90 ? 20.218 1.260 -3.494 1.00 93.19 90 LEU A O 1
ATOM 686 N N . SER A 1 91 ? 20.263 3.496 -3.526 1.00 88.56 91 SER A N 1
ATOM 687 C CA . SER A 1 91 ? 21.605 3.567 -4.111 1.00 88.56 91 SER A CA 1
ATOM 688 C C . SER A 1 91 ? 22.252 4.937 -3.935 1.00 88.56 91 SER A C 1
ATOM 690 O O . SER A 1 91 ? 21.576 5.964 -3.938 1.00 88.56 91 SER A O 1
ATOM 692 N N . SER A 1 92 ? 23.583 4.966 -3.839 1.00 82.31 92 SER A N 1
ATOM 693 C CA . SER A 1 92 ? 24.350 6.209 -3.687 1.00 82.31 92 SER A CA 1
ATOM 694 C C . SER A 1 92 ? 24.399 7.069 -4.954 1.00 82.31 92 SER A C 1
ATOM 696 O O . SER A 1 92 ? 24.645 8.270 -4.864 1.00 82.31 92 SER A O 1
ATOM 698 N N . ASP A 1 93 ? 24.152 6.483 -6.126 1.00 85.12 93 ASP A N 1
ATOM 699 C CA . ASP A 1 93 ? 24.012 7.180 -7.407 1.00 85.12 93 ASP A CA 1
ATOM 700 C C . ASP A 1 93 ? 22.564 7.626 -7.692 1.00 85.12 93 ASP A C 1
ATOM 702 O O . ASP A 1 93 ? 22.305 8.233 -8.732 1.00 85.12 93 ASP A O 1
ATOM 706 N N . ALA A 1 94 ? 21.633 7.374 -6.760 1.00 84.25 94 ALA A N 1
ATOM 707 C CA . ALA A 1 94 ? 20.221 7.754 -6.827 1.00 84.25 94 ALA A CA 1
ATOM 708 C C . ALA A 1 94 ? 19.520 7.314 -8.127 1.00 84.25 94 ALA A C 1
ATOM 710 O O . ALA A 1 94 ? 18.613 7.991 -8.629 1.00 84.25 94 ALA A O 1
ATOM 711 N N . ARG A 1 95 ? 19.937 6.172 -8.690 1.00 92.62 95 ARG A N 1
ATOM 712 C CA . ARG A 1 95 ? 19.313 5.601 -9.883 1.00 92.62 95 ARG A CA 1
ATOM 713 C C . ARG A 1 95 ? 17.882 5.188 -9.556 1.00 92.62 95 ARG A C 1
ATOM 715 O O . ARG A 1 95 ? 17.629 4.565 -8.528 1.00 92.62 95 ARG A O 1
ATOM 722 N N . TYR A 1 96 ? 16.953 5.467 -10.465 1.00 94.75 96 TYR A N 1
ATOM 723 C CA . TYR A 1 96 ? 15.589 4.951 -10.380 1.00 94.75 96 TYR A CA 1
ATOM 724 C C . TYR A 1 96 ? 15.526 3.455 -10.733 1.00 94.75 96 TYR A C 1
ATOM 726 O O . TYR A 1 96 ? 16.183 3.029 -11.696 1.00 94.75 96 TYR A O 1
ATOM 734 N N . PRO A 1 97 ? 14.684 2.668 -10.037 1.00 95.38 97 PRO A N 1
ATOM 735 C CA . PRO A 1 97 ? 14.316 1.345 -10.507 1.00 95.38 97 PRO A CA 1
ATOM 736 C C . PRO A 1 97 ? 13.730 1.412 -11.914 1.00 95.38 97 PRO A C 1
ATOM 738 O O . PRO A 1 97 ? 13.009 2.343 -12.277 1.00 95.38 97 PRO A O 1
ATOM 741 N N . SER A 1 98 ? 14.033 0.397 -12.704 1.00 95.38 98 SER A N 1
ATOM 742 C CA . SER A 1 98 ? 13.571 0.235 -14.073 1.00 95.38 98 SER A CA 1
ATOM 743 C C . SER A 1 98 ? 12.741 -1.036 -14.205 1.00 95.38 98 SER A C 1
ATOM 745 O O . SER A 1 98 ? 12.788 -1.926 -13.352 1.00 95.38 98 SER A O 1
ATOM 747 N N . ARG A 1 99 ? 12.033 -1.174 -15.331 1.00 96.31 99 ARG A N 1
ATOM 748 C CA . ARG A 1 99 ? 11.322 -2.420 -15.653 1.00 96.31 99 ARG A CA 1
ATOM 749 C C . ARG A 1 99 ? 12.237 -3.647 -15.609 1.00 96.31 99 ARG A C 1
ATOM 751 O O . ARG A 1 99 ? 11.780 -4.716 -15.234 1.00 96.31 99 ARG A O 1
ATOM 758 N N . HIS A 1 100 ? 13.523 -3.485 -15.937 1.00 96.94 100 HIS A N 1
ATOM 759 C CA . HIS A 1 100 ? 14.493 -4.578 -15.974 1.00 96.94 100 HIS A CA 1
ATOM 760 C C . HIS A 1 100 ? 14.821 -5.125 -14.584 1.00 96.94 100 HIS A C 1
ATOM 762 O O . HIS A 1 100 ? 14.996 -6.332 -14.441 1.00 96.94 100 HIS A O 1
ATOM 768 N N . ASP A 1 101 ? 14.855 -4.255 -13.570 1.00 97.19 101 ASP A N 1
ATOM 769 C CA . ASP A 1 101 ? 15.065 -4.661 -12.177 1.00 97.19 101 ASP A CA 1
ATOM 770 C C . ASP A 1 101 ? 13.909 -5.558 -11.698 1.00 97.19 101 ASP A C 1
ATOM 772 O O . ASP A 1 101 ? 14.118 -6.522 -10.966 1.00 97.19 101 ASP A O 1
ATOM 776 N N . ILE A 1 102 ? 12.687 -5.282 -12.170 1.00 98.44 102 ILE A N 1
ATOM 777 C CA . ILE A 1 102 ? 11.493 -6.070 -11.846 1.00 98.44 102 ILE A CA 1
ATOM 778 C C . ILE A 1 102 ? 11.418 -7.342 -12.697 1.00 98.44 102 ILE A C 1
ATOM 780 O O . ILE A 1 102 ? 11.172 -8.416 -12.157 1.00 98.44 102 ILE A O 1
ATOM 784 N N . ASP A 1 103 ? 11.664 -7.249 -14.008 1.00 98.25 103 ASP A N 1
ATOM 785 C CA . ASP A 1 103 ? 11.611 -8.382 -14.944 1.00 98.25 103 ASP A CA 1
ATOM 786 C C . ASP A 1 103 ? 12.599 -9.500 -14.566 1.00 98.25 103 ASP A C 1
ATOM 788 O O . ASP A 1 103 ? 12.340 -10.671 -14.842 1.00 98.25 103 ASP A O 1
ATOM 792 N N . ALA A 1 104 ? 13.724 -9.155 -13.929 1.00 98.00 104 ALA A N 1
ATOM 793 C CA . ALA A 1 104 ? 14.694 -10.122 -13.417 1.00 98.00 104 ALA A CA 1
ATOM 794 C C . ALA A 1 104 ? 14.130 -11.014 -12.292 1.00 98.00 104 ALA A C 1
ATOM 796 O O . ALA A 1 104 ? 14.666 -12.095 -12.044 1.00 98.00 104 ALA A O 1
ATOM 797 N N . VAL A 1 105 ? 13.056 -10.575 -11.624 1.00 97.94 105 VAL A N 1
ATOM 798 C CA . VAL A 1 105 ? 12.404 -11.288 -10.516 1.00 97.94 105 VAL A CA 1
ATOM 799 C C . VAL A 1 105 ? 11.035 -11.828 -10.932 1.00 97.94 105 VAL A C 1
ATOM 801 O O . VAL A 1 105 ? 10.751 -13.003 -10.721 1.00 97.94 105 VAL A O 1
ATOM 804 N N . ILE A 1 106 ? 10.195 -10.977 -11.529 1.00 97.50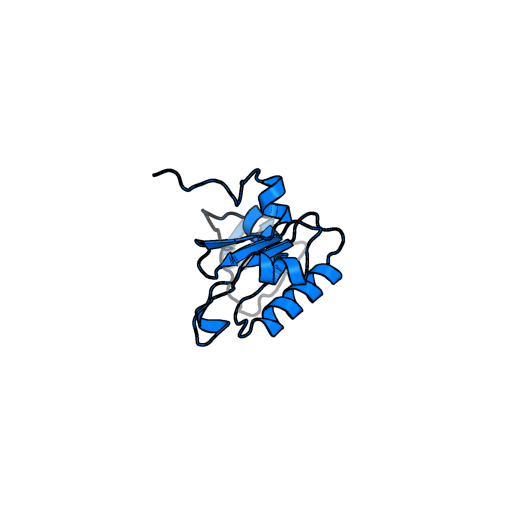 106 ILE A N 1
ATOM 805 C CA . ILE A 1 106 ? 8.800 -11.259 -11.884 1.00 97.50 106 ILE A CA 1
ATOM 806 C C . ILE A 1 106 ? 8.548 -10.765 -13.311 1.00 97.50 106 ILE A C 1
ATOM 808 O O . ILE A 1 106 ? 8.293 -9.583 -13.555 1.00 97.50 106 ILE A O 1
ATOM 812 N N . ARG A 1 107 ? 8.597 -11.691 -14.269 1.00 95.69 107 ARG A N 1
ATOM 813 C CA . ARG A 1 107 ? 8.427 -11.378 -15.696 1.00 95.69 107 ARG A CA 1
ATOM 814 C C . ARG A 1 107 ? 7.023 -11.660 -16.219 1.00 95.69 107 ARG A C 1
ATOM 816 O O . ARG A 1 107 ? 6.510 -10.908 -17.036 1.00 95.69 107 ARG A O 1
ATOM 823 N N . ASP A 1 108 ? 6.403 -12.739 -15.749 1.00 95.44 108 ASP A N 1
ATOM 824 C CA . ASP A 1 108 ? 5.184 -13.286 -16.362 1.00 95.44 108 ASP A CA 1
ATOM 825 C C . ASP A 1 108 ? 3.883 -12.785 -15.694 1.00 95.44 108 ASP A C 1
ATOM 827 O O . ASP A 1 108 ? 2.782 -13.091 -16.154 1.00 95.44 108 ASP A O 1
ATOM 831 N N . ARG A 1 109 ? 4.001 -11.959 -14.644 1.00 97.62 109 ARG A N 1
ATOM 832 C CA . ARG A 1 109 ? 2.892 -11.346 -13.898 1.00 97.62 109 ARG A CA 1
ATOM 833 C C . ARG A 1 109 ? 3.033 -9.820 -13.891 1.00 97.62 109 ARG A C 1
ATOM 835 O O . ARG A 1 109 ? 4.156 -9.346 -13.725 1.00 97.62 109 ARG A O 1
ATOM 842 N N . PRO A 1 110 ? 1.959 -9.033 -14.091 1.00 98.31 110 PRO A N 1
ATOM 843 C CA . PRO A 1 110 ? 2.076 -7.579 -14.093 1.00 98.31 110 PRO A CA 1
ATOM 844 C C . PRO A 1 110 ? 2.391 -7.020 -12.701 1.00 98.31 110 PRO A C 1
ATOM 846 O O . PRO A 1 110 ? 1.805 -7.427 -11.693 1.00 98.31 110 PRO A O 1
ATOM 849 N N . VAL A 1 111 ? 3.325 -6.068 -12.674 1.00 98.75 111 VAL A N 1
ATOM 850 C CA . VAL A 1 111 ? 3.814 -5.415 -11.457 1.00 98.75 111 VAL A CA 1
ATOM 851 C C . VAL A 1 111 ? 3.734 -3.898 -11.613 1.00 98.75 111 VAL A C 1
ATOM 853 O O . VAL A 1 111 ? 4.170 -3.361 -12.633 1.00 98.75 111 VAL A O 1
ATOM 856 N N . ILE A 1 112 ? 3.233 -3.216 -10.582 1.00 98.44 112 ILE A N 1
ATOM 857 C CA . ILE A 1 112 ? 3.286 -1.759 -10.430 1.00 98.44 112 ILE A CA 1
ATOM 858 C C . ILE A 1 112 ? 3.764 -1.399 -9.023 1.00 98.44 112 ILE A C 1
ATOM 860 O O . ILE A 1 112 ? 3.208 -1.860 -8.028 1.00 98.44 112 ILE A O 1
ATOM 864 N N . LEU A 1 113 ? 4.813 -0.581 -8.937 1.00 98.44 113 LEU A N 1
ATOM 865 C CA . LEU A 1 113 ? 5.424 -0.180 -7.671 1.00 98.44 113 LEU A CA 1
ATOM 866 C C . LEU A 1 113 ? 5.473 1.342 -7.588 1.00 98.44 113 LEU A C 1
ATOM 868 O O . LEU A 1 113 ? 6.215 1.992 -8.330 1.00 98.44 113 LEU A O 1
ATOM 872 N N . HIS A 1 114 ? 4.712 1.912 -6.665 1.00 98.19 114 HIS A N 1
ATOM 873 C CA . HIS A 1 114 ? 4.667 3.345 -6.411 1.00 98.19 114 HIS A CA 1
ATOM 874 C C . HIS A 1 114 ? 5.865 3.797 -5.571 1.00 98.19 114 HIS A C 1
ATOM 876 O O . HIS A 1 114 ? 6.256 3.159 -4.593 1.00 98.19 114 HIS A O 1
ATOM 882 N N . ARG A 1 115 ? 6.441 4.940 -5.936 1.00 97.81 115 ARG A N 1
ATOM 883 C CA . ARG A 1 115 ? 7.442 5.630 -5.121 1.00 97.81 115 ARG A CA 1
ATOM 884 C C . ARG A 1 115 ? 6.818 6.045 -3.789 1.00 97.81 115 ARG A C 1
ATOM 886 O O . ARG A 1 115 ? 5.612 6.270 -3.726 1.00 97.81 115 ARG A O 1
ATOM 893 N N . ALA A 1 116 ? 7.636 6.261 -2.761 1.00 96.69 116 ALA A N 1
ATOM 894 C CA . ALA A 1 116 ? 7.220 6.771 -1.449 1.00 96.69 116 ALA A CA 1
ATOM 895 C C . ALA A 1 116 ? 6.293 8.003 -1.508 1.00 96.69 116 ALA A C 1
ATOM 897 O O . ALA A 1 116 ? 5.434 8.186 -0.652 1.00 96.69 116 ALA A O 1
ATOM 898 N N . CYS A 1 117 ? 6.426 8.846 -2.538 1.00 95.19 117 CYS A N 1
ATOM 899 C CA . CYS A 1 117 ? 5.582 10.024 -2.712 1.00 95.19 117 CYS A CA 1
ATOM 900 C C . CYS A 1 117 ? 4.282 9.782 -3.491 1.00 95.19 117 CYS A C 1
ATOM 902 O O . CYS A 1 117 ? 3.571 10.753 -3.698 1.00 95.19 117 CYS A O 1
ATOM 904 N N . TRP A 1 118 ? 3.995 8.574 -3.984 1.00 93.56 118 TRP A N 1
ATOM 905 C CA . TRP A 1 118 ? 2.847 8.231 -4.848 1.00 93.56 118 TRP A CA 1
ATOM 906 C C . TRP A 1 118 ? 2.799 8.861 -6.252 1.00 93.56 118 TRP A C 1
ATOM 908 O O . TRP A 1 118 ? 1.997 8.438 -7.079 1.00 93.56 118 TRP A O 1
ATOM 918 N N . HIS A 1 119 ? 3.664 9.825 -6.567 1.00 96.62 119 HIS A N 1
ATOM 919 C CA . HIS A 1 119 ? 3.619 10.563 -7.841 1.00 96.62 119 HIS A CA 1
ATOM 920 C C . HIS A 1 119 ? 4.407 9.907 -8.984 1.00 96.62 119 HIS A C 1
ATOM 922 O O . HIS A 1 119 ? 4.362 10.375 -10.118 1.00 96.62 119 HIS A O 1
ATOM 928 N N . ILE A 1 120 ? 5.167 8.852 -8.690 1.00 96.69 120 ILE A N 1
ATOM 929 C CA . ILE A 1 120 ? 5.980 8.113 -9.660 1.00 96.69 120 ILE A CA 1
ATOM 930 C C . ILE A 1 120 ? 5.719 6.632 -9.427 1.00 96.69 120 ILE A C 1
ATOM 932 O O . ILE A 1 120 ? 5.618 6.203 -8.278 1.00 96.69 120 ILE A O 1
ATOM 936 N N . ALA A 1 121 ? 5.636 5.850 -10.497 1.00 97.50 121 ALA A N 1
ATOM 937 C CA . ALA A 1 121 ? 5.596 4.400 -10.417 1.00 97.50 121 ALA A CA 1
ATOM 938 C C . ALA A 1 121 ? 6.576 3.787 -11.416 1.00 97.50 121 ALA A C 1
ATOM 940 O O . ALA A 1 121 ? 6.808 4.338 -12.492 1.00 97.50 121 ALA A O 1
ATOM 941 N N . VAL A 1 122 ? 7.129 2.634 -11.052 1.00 97.62 122 VAL A N 1
ATOM 942 C CA . VAL A 1 122 ? 7.842 1.750 -11.973 1.00 97.62 122 VAL A CA 1
ATOM 943 C C . VAL A 1 122 ? 6.974 0.521 -12.226 1.00 97.62 122 VAL A C 1
ATOM 945 O O . VAL A 1 122 ? 6.322 0.002 -11.318 1.00 97.62 122 VAL A O 1
ATOM 948 N N . VAL A 1 123 ? 6.944 0.073 -13.474 1.00 98.25 123 VAL A N 1
ATOM 949 C CA . VAL A 1 123 ? 6.170 -1.086 -13.923 1.00 98.25 123 VAL A CA 1
ATOM 950 C C . VAL A 1 123 ? 7.077 -2.050 -14.678 1.00 98.25 123 VAL A C 1
ATOM 952 O O . VAL A 1 123 ? 8.078 -1.628 -15.261 1.00 98.25 123 VAL A O 1
ATOM 955 N N . ASN A 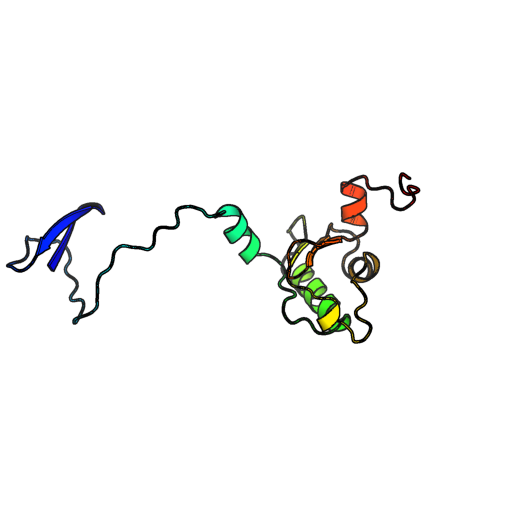1 124 ? 6.749 -3.342 -14.662 1.00 97.94 124 ASN A N 1
ATOM 956 C CA . ASN A 1 124 ? 7.491 -4.343 -15.432 1.00 97.94 124 ASN A CA 1
ATOM 957 C C . ASN A 1 124 ? 7.020 -4.412 -16.894 1.00 97.94 124 ASN A C 1
ATOM 959 O O . ASN A 1 124 ? 6.049 -3.759 -17.289 1.00 97.94 124 ASN A O 1
ATOM 963 N N . THR A 1 125 ? 7.694 -5.227 -17.708 1.00 96.88 125 THR A N 1
ATOM 964 C CA . THR A 1 125 ? 7.338 -5.383 -19.126 1.00 96.88 125 THR A CA 1
ATOM 965 C C . THR A 1 125 ? 5.906 -5.888 -19.298 1.00 96.88 125 THR A C 1
ATOM 967 O O . THR A 1 125 ? 5.173 -5.367 -20.136 1.00 96.88 125 THR A O 1
ATOM 970 N N . LYS A 1 126 ? 5.454 -6.823 -18.452 1.00 97.50 126 LYS A N 1
ATOM 971 C CA . LYS A 1 126 ? 4.096 -7.370 -18.538 1.00 97.50 126 LYS A CA 1
ATOM 972 C C . LYS A 1 126 ? 3.006 -6.322 -18.310 1.00 97.50 126 LYS A C 1
ATOM 974 O O . LYS A 1 126 ? 1.988 -6.330 -18.998 1.00 97.50 126 LYS A O 1
ATOM 979 N N . ALA A 1 127 ? 3.208 -5.416 -17.357 1.00 97.75 127 ALA A N 1
ATOM 980 C CA . ALA A 1 127 ? 2.280 -4.319 -17.103 1.00 97.75 127 ALA A CA 1
ATOM 981 C C . ALA A 1 127 ? 2.232 -3.323 -18.278 1.00 97.75 127 ALA A C 1
ATOM 983 O O . ALA A 1 127 ? 1.147 -2.873 -18.644 1.00 97.75 127 ALA A O 1
ATOM 984 N N . LEU A 1 128 ? 3.373 -3.035 -18.916 1.00 96.12 128 LEU A N 1
ATOM 985 C CA . LEU A 1 128 ? 3.430 -2.187 -20.116 1.00 96.12 128 LEU A CA 1
ATOM 986 C C . LEU A 1 128 ? 2.692 -2.813 -21.308 1.00 96.12 128 LEU A C 1
ATOM 988 O O . LEU A 1 128 ? 1.942 -2.115 -21.989 1.00 96.12 128 LEU A O 1
ATOM 992 N N . GLU A 1 129 ? 2.848 -4.124 -21.524 1.00 94.69 129 GLU A N 1
ATOM 993 C CA . GLU A 1 129 ? 2.112 -4.871 -22.555 1.00 94.69 129 GLU A CA 1
ATOM 994 C C . GLU A 1 129 ? 0.595 -4.762 -22.361 1.00 94.69 129 GLU A C 1
ATOM 996 O O . GLU A 1 129 ? -0.132 -4.485 -23.313 1.00 94.69 129 GLU A O 1
ATOM 1001 N N . ILE A 1 130 ? 0.113 -4.954 -21.126 1.00 96.06 130 ILE A N 1
ATOM 1002 C CA . ILE A 1 130 ? -1.318 -4.848 -20.797 1.00 96.06 130 ILE A CA 1
ATOM 1003 C C . ILE A 1 130 ? -1.824 -3.418 -21.010 1.00 96.06 130 ILE A C 1
ATOM 1005 O O . ILE A 1 130 ? -2.940 -3.229 -21.490 1.00 96.06 130 ILE A O 1
ATOM 1009 N N . ALA A 1 131 ? -1.006 -2.417 -20.680 1.00 95.00 131 ALA A N 1
ATOM 1010 C CA . ALA A 1 131 ? -1.338 -1.012 -20.881 1.00 95.00 131 ALA A CA 1
ATOM 1011 C C . ALA A 1 131 ? -1.296 -0.577 -22.360 1.00 95.00 131 ALA A C 1
ATOM 1013 O O . ALA A 1 131 ? -1.714 0.536 -22.673 1.00 95.00 131 ALA A O 1
ATOM 1014 N N . GLY A 1 132 ? -0.790 -1.421 -23.268 1.00 94.00 132 GLY A N 1
ATOM 1015 C CA . GLY A 1 132 ? -0.625 -1.076 -24.681 1.00 94.00 132 GLY A CA 1
ATOM 1016 C C . GLY A 1 132 ? 0.422 0.016 -24.921 1.00 94.00 132 GLY A C 1
ATOM 1017 O O . GLY A 1 132 ? 0.348 0.724 -25.923 1.00 94.00 132 GLY A O 1
ATOM 1018 N N . VAL A 1 133 ? 1.380 0.179 -24.002 1.00 89.88 133 VAL A N 1
ATOM 1019 C CA . VAL A 1 133 ? 2.452 1.172 -24.131 1.00 89.88 133 VAL A CA 1
ATOM 1020 C C . VAL A 1 133 ? 3.546 0.606 -25.030 1.00 89.88 133 VAL A C 1
ATOM 1022 O O . VAL A 1 133 ? 4.253 -0.329 -24.651 1.00 89.88 133 VAL A O 1
ATOM 1025 N N . ASP A 1 134 ? 3.711 1.189 -26.218 1.00 81.12 134 ASP A N 1
ATOM 1026 C CA . ASP A 1 134 ? 4.844 0.869 -27.085 1.00 81.12 134 ASP A CA 1
ATOM 1027 C C . ASP A 1 134 ? 6.116 1.532 -26.547 1.00 81.12 134 ASP A C 1
ATOM 1029 O O . ASP A 1 134 ? 6.320 2.739 -26.656 1.00 81.12 134 ASP A O 1
ATOM 1033 N N . VAL A 1 135 ? 7.003 0.715 -25.983 1.00 76.62 135 VAL A N 1
ATOM 1034 C CA . VAL A 1 135 ? 8.310 1.149 -25.468 1.00 76.62 135 VAL A CA 1
ATOM 1035 C C . VAL A 1 135 ? 9.286 1.589 -26.566 1.00 76.62 135 VAL A C 1
ATOM 1037 O O . VAL A 1 135 ? 10.356 2.105 -26.251 1.00 76.62 135 VAL A O 1
ATOM 1040 N N . ASN A 1 136 ? 8.937 1.385 -27.839 1.00 79.19 136 ASN A N 1
ATOM 1041 C CA . ASN A 1 136 ? 9.683 1.864 -29.002 1.00 79.19 136 ASN A CA 1
ATOM 1042 C C . ASN A 1 136 ? 9.025 3.079 -29.665 1.00 79.19 136 ASN A C 1
ATOM 1044 O O . ASN A 1 136 ? 9.566 3.591 -30.653 1.00 79.19 136 ASN A O 1
ATOM 1048 N N . ALA A 1 137 ? 7.878 3.544 -29.154 1.00 69.12 137 ALA A N 1
ATOM 1049 C CA . ALA A 1 137 ? 7.253 4.752 -29.657 1.00 69.12 137 ALA A CA 1
ATOM 1050 C C . ALA A 1 137 ? 8.242 5.909 -29.498 1.00 69.12 137 ALA A C 1
ATOM 1052 O O . ALA A 1 137 ? 8.757 6.178 -28.412 1.00 69.12 137 ALA A O 1
ATOM 1053 N N . LYS A 1 138 ? 8.534 6.594 -30.606 1.00 66.44 138 LYS A N 1
ATOM 1054 C CA . LYS A 1 138 ? 9.256 7.863 -30.539 1.00 66.44 138 LYS A CA 1
ATOM 1055 C C . LYS A 1 138 ? 8.388 8.823 -29.731 1.00 66.44 138 LYS A C 1
ATOM 1057 O O . LYS A 1 138 ? 7.186 8.887 -29.981 1.00 66.44 138 LYS A O 1
ATOM 1062 N N . ASN A 1 139 ? 8.989 9.525 -28.770 1.00 58.75 139 ASN A N 1
ATOM 1063 C CA . ASN A 1 139 ? 8.290 10.558 -28.010 1.00 58.75 139 ASN A CA 1
ATOM 1064 C C . ASN A 1 139 ? 7.516 11.461 -28.978 1.00 58.75 139 ASN A C 1
ATOM 1066 O O . ASN A 1 139 ? 8.047 11.835 -30.025 1.00 58.75 139 ASN A O 1
ATOM 1070 N N . HIS A 1 140 ? 6.267 11.776 -28.638 1.00 55.12 140 HIS A N 1
ATOM 1071 C CA . HIS A 1 140 ? 5.586 12.880 -29.294 1.00 55.12 140 HIS A CA 1
ATOM 1072 C C . HIS A 1 140 ? 6.354 14.161 -28.950 1.00 55.12 140 HIS A C 1
ATOM 1074 O O . HIS A 1 140 ? 6.594 14.418 -27.768 1.00 55.12 140 HIS A O 1
ATOM 1080 N N . ASP A 1 141 ? 6.785 14.875 -29.993 1.00 42.22 141 ASP A N 1
ATOM 1081 C CA . ASP A 1 141 ? 7.408 16.202 -29.912 1.00 42.22 141 ASP A CA 1
ATOM 1082 C C . ASP A 1 141 ? 6.549 17.199 -29.113 1.00 42.22 141 ASP A C 1
ATOM 1084 O O . ASP A 1 141 ? 5.299 17.149 -29.244 1.00 42.22 141 ASP A O 1
#